Protein AF-A0A6P7G4I0-F1 (afdb_monomer_lite)

Organism: NCBI:txid50390

Radius of gyration: 16.7 Å; chains: 1; bounding box: 49×38×43 Å

InterPro domains:
  IPR000719 Protein kinase domain [PS50011] (33-177)
  IPR011009 Protein kinase-like domain superfamily [SSF56112] (36-99)
  IPR017441 Protein kinase, ATP binding site [PS00107] (39-61)

Structure (mmCIF, N/CA/C/O backbone):
data_AF-A0A6P7G4I0-F1
#
_entry.id   AF-A0A6P7G4I0-F1
#
loop_
_atom_site.group_PDB
_atom_site.id
_atom_site.type_symbol
_atom_site.label_atom_id
_atom_site.label_alt_id
_atom_site.label_comp_id
_atom_site.label_asym_id
_atom_site.label_entity_id
_atom_site.label_seq_id
_atom_site.pdbx_PDB_ins_code
_atom_site.Cartn_x
_atom_site.Cartn_y
_atom_site.Cartn_z
_atom_site.occupancy
_atom_site.B_iso_or_equiv
_atom_site.auth_seq_id
_atom_site.auth_comp_id
_atom_site.auth_asym_id
_atom_site.auth_atom_id
_atom_site.pdbx_PDB_model_num
ATOM 1 N N . HIS A 1 1 ? -22.411 -14.670 28.907 1.00 47.59 1 HIS A N 1
ATOM 2 C CA . HIS A 1 1 ? -21.949 -14.932 27.532 1.00 47.59 1 HIS A CA 1
ATOM 3 C C . HIS A 1 1 ? -20.470 -14.601 27.444 1.00 47.59 1 HIS A C 1
ATOM 5 O O . HIS A 1 1 ? -20.118 -13.444 27.620 1.00 47.59 1 HIS A O 1
ATOM 11 N N . LEU A 1 2 ? -19.610 -15.606 27.270 1.00 51.53 2 LEU A N 1
ATOM 12 C CA . LEU A 1 2 ? -18.194 -15.386 26.966 1.00 51.53 2 LEU A CA 1
ATOM 13 C C . LEU A 1 2 ? -18.127 -14.854 25.529 1.00 51.53 2 LEU A C 1
ATOM 15 O O . LEU A 1 2 ? -18.625 -15.513 24.619 1.00 51.53 2 LEU A O 1
ATOM 19 N N . GLY A 1 3 ? -17.642 -13.624 25.351 1.00 64.69 3 GLY A N 1
ATOM 20 C CA . GLY A 1 3 ? -17.544 -12.989 24.037 1.00 64.69 3 GLY A CA 1
ATOM 21 C C . GLY A 1 3 ? -16.606 -13.772 23.120 1.00 64.69 3 GLY A C 1
ATOM 22 O O . GLY A 1 3 ? -15.593 -14.296 23.579 1.00 64.69 3 GLY A O 1
ATOM 23 N N . VAL A 1 4 ? -16.958 -13.861 21.836 1.00 74.69 4 VAL A N 1
ATOM 24 C CA . VAL A 1 4 ? -16.093 -14.449 20.804 1.00 74.69 4 VAL A CA 1
ATOM 25 C C . VAL A 1 4 ? -14.741 -13.714 20.826 1.00 74.69 4 VAL A C 1
ATOM 27 O O . VAL A 1 4 ? -14.746 -12.478 20.856 1.00 74.69 4 VAL A O 1
ATOM 30 N N . PRO A 1 5 ? -13.595 -14.423 20.859 1.00 79.38 5 PRO A N 1
ATOM 31 C CA . PRO A 1 5 ? -12.283 -13.784 20.833 1.00 79.38 5 PRO A CA 1
ATOM 32 C C . PRO A 1 5 ? -12.128 -12.933 19.572 1.00 79.38 5 PRO A C 1
ATOM 34 O O . PRO A 1 5 ? -12.366 -13.422 18.471 1.00 79.38 5 PRO A O 1
ATOM 37 N N . VAL A 1 6 ? -11.725 -11.670 19.733 1.00 89.81 6 VAL A N 1
ATOM 38 C CA . VAL A 1 6 ? -11.449 -10.785 18.594 1.00 89.81 6 VAL A CA 1
ATOM 39 C C . VAL A 1 6 ? -10.153 -11.241 17.925 1.00 89.81 6 VAL A C 1
ATOM 41 O O . VAL A 1 6 ? -9.112 -11.334 18.574 1.00 89.81 6 VAL A O 1
ATOM 44 N N . THR A 1 7 ? -10.216 -11.513 16.629 1.00 95.56 7 THR A N 1
ATOM 45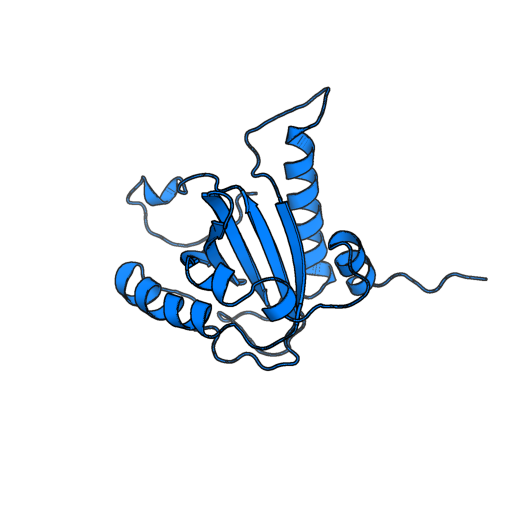 C CA . THR A 1 7 ? -9.086 -11.950 15.803 1.00 95.56 7 THR A CA 1
ATOM 46 C C . THR A 1 7 ? -8.193 -10.776 15.391 1.00 95.56 7 THR A C 1
ATOM 48 O O . THR A 1 7 ? -8.635 -9.627 15.323 1.00 95.56 7 THR A O 1
ATOM 51 N N . ALA A 1 8 ? -6.933 -11.050 15.034 1.00 96.50 8 ALA A N 1
ATOM 52 C CA . ALA A 1 8 ? -6.024 -10.020 14.523 1.00 96.50 8 ALA A CA 1
ATOM 53 C C . ALA A 1 8 ? -6.568 -9.326 13.262 1.00 96.50 8 ALA A C 1
ATOM 55 O O . ALA A 1 8 ? -6.471 -8.104 13.150 1.00 96.50 8 ALA A O 1
ATOM 56 N N . ARG A 1 9 ? -7.219 -10.079 12.362 1.00 97.38 9 ARG A N 1
ATOM 57 C CA . ARG A 1 9 ? -7.909 -9.540 11.178 1.00 97.38 9 ARG A CA 1
ATOM 58 C C . ARG A 1 9 ? -8.930 -8.472 11.561 1.00 97.38 9 ARG A C 1
ATOM 60 O O . ARG A 1 9 ? -8.918 -7.381 11.000 1.00 97.38 9 ARG A O 1
ATOM 67 N N . GLU A 1 10 ? -9.798 -8.762 12.529 1.00 97.25 10 GLU A N 1
ATOM 68 C CA . GLU A 1 10 ? -10.817 -7.809 12.982 1.00 97.25 10 GLU A CA 1
ATOM 69 C C . GLU A 1 10 ? -10.193 -6.555 13.601 1.00 97.25 10 GLU A C 1
ATOM 71 O O . GLU A 1 10 ? -10.697 -5.453 13.391 1.00 97.25 10 GLU A O 1
ATOM 76 N N . ILE A 1 11 ? -9.086 -6.689 14.338 1.00 97.38 11 ILE A N 1
ATOM 77 C CA . ILE A 1 11 ? -8.372 -5.536 14.905 1.00 97.38 11 ILE A CA 1
ATOM 78 C C . ILE A 1 11 ? -7.757 -4.682 13.791 1.00 97.38 11 ILE A C 1
ATOM 80 O O . ILE A 1 11 ? -7.908 -3.460 13.816 1.00 97.38 11 ILE A O 1
ATOM 84 N N . VAL A 1 12 ? -7.101 -5.306 12.807 1.00 98.31 12 VAL A N 1
ATOM 85 C CA . VAL A 1 12 ? -6.519 -4.612 11.650 1.00 98.31 12 VAL A CA 1
ATOM 86 C C . VAL A 1 12 ? -7.599 -3.865 10.874 1.00 98.31 12 VAL A C 1
ATOM 88 O O . VAL A 1 12 ? -7.449 -2.669 10.624 1.00 98.31 12 VAL A O 1
ATOM 91 N N . LEU A 1 13 ? -8.722 -4.516 10.568 1.00 98.12 13 LEU A N 1
ATOM 92 C CA . LEU A 1 13 ? -9.844 -3.882 9.875 1.00 98.12 13 LEU A CA 1
ATOM 93 C C . LEU A 1 13 ? -10.403 -2.698 10.673 1.00 98.12 13 LEU A C 1
ATOM 95 O O . LEU A 1 13 ? -10.536 -1.607 10.120 1.00 98.12 13 LEU A O 1
ATOM 99 N N . ARG A 1 14 ? -10.609 -2.845 11.990 1.00 97.06 14 ARG A N 1
ATOM 100 C CA . ARG A 1 14 ? -11.035 -1.734 12.862 1.00 97.06 14 ARG A CA 1
ATOM 101 C C . ARG A 1 14 ? -10.045 -0.569 12.849 1.00 97.06 14 ARG A C 1
ATOM 103 O O . ARG A 1 14 ? -10.476 0.575 12.743 1.00 97.06 14 ARG A O 1
ATOM 110 N N . LYS A 1 15 ? -8.734 -0.838 12.917 1.00 96.06 15 LYS A N 1
ATOM 111 C CA . LYS A 1 15 ? -7.676 0.187 12.811 1.00 96.06 15 LYS A CA 1
ATOM 112 C C . LYS A 1 15 ? -7.684 0.887 11.445 1.00 96.06 15 LYS A C 1
ATOM 114 O O . LYS A 1 15 ? -7.386 2.073 11.384 1.00 96.06 15 LYS A O 1
ATOM 119 N N . CYS A 1 16 ? -8.095 0.198 10.380 1.00 96.88 16 CYS A N 1
ATOM 120 C CA . CYS A 1 16 ? -8.292 0.788 9.050 1.00 96.88 16 CYS A CA 1
ATOM 121 C C . CYS A 1 16 ? -9.639 1.529 8.888 1.00 96.88 16 CYS A C 1
ATOM 123 O O . CYS A 1 16 ? -9.908 2.107 7.828 1.00 96.88 16 CYS A O 1
ATOM 125 N N . GLY A 1 17 ? -10.512 1.502 9.905 1.00 96.62 17 GLY A N 1
ATOM 126 C CA . GLY A 1 17 ? -11.880 2.020 9.823 1.00 96.62 17 GLY A CA 1
ATOM 127 C C . GLY A 1 17 ? -12.779 1.195 8.896 1.00 96.62 17 GLY A C 1
ATOM 128 O O . GLY A 1 17 ? -13.625 1.755 8.202 1.00 96.62 17 GLY A O 1
ATOM 129 N N . GLN A 1 18 ? -12.554 -0.118 8.836 1.00 97.56 18 GLN A N 1
ATOM 130 C CA . GLN A 1 18 ? -13.211 -1.066 7.940 1.00 97.56 18 GLN A CA 1
ATOM 131 C C . GLN A 1 18 ? -13.848 -2.219 8.722 1.00 97.56 18 GLN A C 1
ATOM 133 O O . GLN A 1 18 ? -13.405 -2.577 9.812 1.00 97.56 18 GLN A O 1
ATOM 138 N N . THR A 1 19 ? -14.876 -2.830 8.137 1.00 96.75 19 THR A N 1
ATOM 139 C CA . THR A 1 19 ? -15.435 -4.114 8.595 1.00 96.75 19 THR A CA 1
ATOM 140 C C . THR A 1 19 ? -14.986 -5.279 7.721 1.00 96.75 19 THR A C 1
ATOM 142 O O . THR A 1 19 ? -14.939 -6.400 8.202 1.00 96.75 19 THR A O 1
ATOM 145 N N . GLU A 1 20 ? -14.623 -5.005 6.467 1.00 97.62 20 GLU A N 1
ATOM 146 C CA . GLU A 1 20 ? -14.096 -5.962 5.494 1.00 97.62 20 GLU A CA 1
ATOM 147 C C . GLU A 1 20 ? -13.023 -5.288 4.617 1.00 97.62 20 GLU A C 1
ATOM 149 O O . GLU A 1 20 ? -13.005 -4.049 4.513 1.00 97.62 20 GLU A O 1
ATOM 154 N N . PRO A 1 21 ? -12.121 -6.065 3.988 1.00 98.06 21 PRO A N 1
ATOM 155 C CA . PRO A 1 21 ? -11.244 -5.566 2.943 1.00 98.06 21 PRO A CA 1
ATOM 156 C C . PRO A 1 21 ? -12.060 -4.909 1.833 1.00 98.06 21 PRO A C 1
ATOM 158 O O . PRO A 1 21 ? -13.163 -5.344 1.503 1.00 98.06 21 PRO A O 1
ATOM 161 N N . ILE A 1 22 ? -11.514 -3.845 1.263 1.00 97.38 22 ILE A N 1
ATOM 162 C CA . ILE A 1 22 ? -12.141 -3.114 0.159 1.00 97.38 22 ILE A CA 1
ATOM 163 C C . ILE A 1 22 ? -11.328 -3.302 -1.109 1.00 97.38 22 ILE A C 1
ATOM 165 O O . ILE A 1 22 ? -10.126 -3.545 -1.057 1.00 97.38 22 ILE A O 1
ATOM 169 N N . GLN A 1 23 ? -11.976 -3.192 -2.259 1.00 96.44 23 GLN A N 1
ATOM 170 C CA . GLN A 1 23 ? -11.289 -3.404 -3.527 1.00 96.44 23 GLN A CA 1
ATOM 171 C C . GLN A 1 23 ? -10.245 -2.308 -3.757 1.00 96.44 23 GLN A C 1
ATOM 173 O O . GLN A 1 23 ? -10.478 -1.142 -3.419 1.00 96.44 23 GLN A O 1
ATOM 178 N N . PHE A 1 24 ? -9.102 -2.661 -4.348 1.00 91.25 24 PHE A N 1
ATOM 179 C CA . PHE A 1 24 ? -8.018 -1.703 -4.598 1.00 91.25 24 PHE A CA 1
ATOM 180 C C . PHE A 1 24 ? -8.526 -0.466 -5.362 1.00 91.25 24 PHE A C 1
ATOM 182 O O . PHE A 1 24 ? -8.295 0.674 -4.949 1.00 91.25 24 PHE A O 1
ATOM 189 N N . SER A 1 25 ? -9.329 -0.699 -6.403 1.00 87.69 25 SER A N 1
ATOM 190 C CA . SER A 1 25 ? -9.949 0.325 -7.255 1.00 87.69 25 SER A CA 1
ATOM 191 C C . SER A 1 25 ? -10.925 1.258 -6.524 1.00 87.69 25 SER A C 1
ATOM 193 O O . SER A 1 25 ? -11.154 2.377 -6.979 1.00 87.69 25 SER A O 1
ATOM 195 N N . GLN A 1 26 ? -11.479 0.842 -5.377 1.00 89.56 26 GLN A N 1
ATOM 196 C CA . GLN A 1 26 ? -12.336 1.690 -4.538 1.00 89.56 26 GLN A CA 1
ATOM 197 C C . GLN A 1 26 ? -11.527 2.675 -3.687 1.00 89.56 26 GLN A C 1
ATOM 199 O O . GLN A 1 26 ? -12.052 3.714 -3.287 1.00 89.56 26 GLN A O 1
ATOM 204 N N . CYS A 1 27 ? -10.265 2.356 -3.386 1.00 87.31 27 CYS A N 1
ATOM 205 C CA . CYS A 1 27 ? -9.372 3.243 -2.640 1.00 87.31 27 CYS A CA 1
ATOM 206 C C . CYS A 1 27 ? -8.570 4.158 -3.552 1.00 87.31 27 CYS A C 1
ATOM 208 O O . CYS A 1 27 ? -8.430 5.346 -3.272 1.00 87.31 27 CYS A O 1
ATOM 210 N N . PHE A 1 28 ? -8.018 3.572 -4.610 1.00 86.94 28 PHE A N 1
ATOM 211 C CA . PHE A 1 28 ? -7.039 4.197 -5.478 1.00 86.94 28 PHE A CA 1
ATOM 212 C C . PHE A 1 28 ? -7.521 4.031 -6.909 1.00 86.94 28 PHE A C 1
ATOM 214 O O . PHE A 1 28 ? -7.280 3.017 -7.561 1.00 86.94 28 PHE A O 1
ATOM 221 N N . THR A 1 29 ? -8.278 5.022 -7.369 1.00 87.94 29 THR A N 1
ATOM 222 C CA . THR A 1 29 ? -8.791 5.033 -8.735 1.00 87.94 29 THR A CA 1
ATOM 223 C C . THR A 1 29 ? -7.648 5.210 -9.725 1.00 87.94 29 THR A C 1
ATOM 225 O O . THR A 1 29 ? -6.606 5.789 -9.414 1.00 87.94 29 THR A O 1
ATOM 228 N N . ASP A 1 30 ? -7.881 4.807 -10.968 1.00 86.06 30 ASP A N 1
ATOM 229 C CA . ASP A 1 30 ? -6.937 5.001 -12.067 1.00 86.06 30 ASP A CA 1
ATOM 230 C C . ASP A 1 30 ? -6.478 6.450 -12.254 1.00 86.06 30 ASP A C 1
ATOM 232 O O . ASP A 1 30 ? -5.384 6.671 -12.774 1.00 86.06 30 ASP A O 1
ATOM 236 N N . SER A 1 31 ? -7.303 7.426 -11.862 1.00 85.12 31 SER A N 1
ATOM 237 C CA . SER A 1 31 ? -6.962 8.850 -11.901 1.00 85.12 31 SER A CA 1
ATOM 238 C C . SER A 1 31 ? -5.990 9.244 -10.787 1.00 85.12 31 SER A C 1
ATOM 240 O O . SER A 1 31 ? -5.087 10.037 -11.034 1.00 85.12 31 SER A O 1
ATOM 242 N N . ILE A 1 32 ? -6.123 8.665 -9.589 1.00 85.81 32 ILE A N 1
ATOM 243 C CA . ILE A 1 32 ? -5.151 8.852 -8.499 1.00 85.81 32 ILE A CA 1
ATOM 244 C C . ILE A 1 32 ? -3.825 8.191 -8.889 1.00 85.81 32 ILE A C 1
ATOM 246 O O . ILE A 1 32 ? -2.756 8.784 -8.751 1.00 85.81 32 ILE A O 1
ATOM 250 N N . LEU A 1 33 ? -3.899 6.980 -9.447 1.00 89.81 33 LEU A N 1
ATOM 251 C CA . LEU A 1 33 ? -2.720 6.196 -9.802 1.00 89.81 33 LEU A CA 1
ATOM 252 C C . LEU A 1 33 ? -1.959 6.729 -11.030 1.00 89.81 33 LEU A C 1
ATOM 254 O O . LEU A 1 33 ? -0.788 6.410 -11.198 1.00 89.81 33 LEU A O 1
ATOM 258 N N . GLN A 1 34 ? -2.574 7.581 -11.861 1.00 87.94 34 GLN A N 1
ATOM 259 C CA . GLN A 1 34 ? -1.914 8.209 -13.020 1.00 87.94 34 GLN A CA 1
ATOM 260 C C . GLN A 1 34 ? -0.696 9.055 -12.658 1.00 87.94 34 GLN A C 1
ATOM 262 O O . GLN A 1 34 ? 0.216 9.177 -13.468 1.00 87.94 34 GLN A O 1
ATOM 267 N N . ASN A 1 35 ? -0.686 9.649 -11.465 1.00 87.81 35 ASN A N 1
ATOM 268 C CA 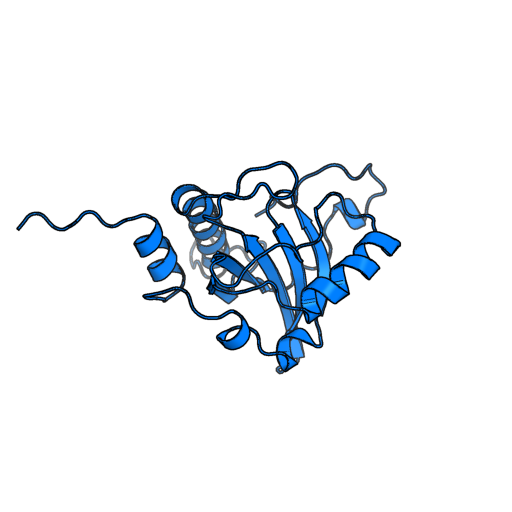. ASN A 1 35 ? 0.395 10.521 -11.014 1.00 87.81 35 ASN A CA 1
ATOM 269 C C . ASN A 1 35 ? 1.238 9.848 -9.926 1.00 87.81 35 ASN A C 1
ATOM 271 O O . ASN A 1 35 ? 1.651 10.504 -8.964 1.00 87.81 35 ASN A O 1
ATOM 275 N N . CYS A 1 36 ? 1.444 8.536 -10.067 1.00 94.19 36 CYS A N 1
ATOM 276 C CA . CYS A 1 36 ? 2.300 7.749 -9.194 1.00 94.19 36 CYS A CA 1
ATOM 277 C C . CYS A 1 36 ? 3.718 7.615 -9.756 1.00 94.19 36 CYS A C 1
ATOM 279 O O . CYS A 1 36 ? 3.929 7.599 -10.965 1.00 94.19 36 CYS A O 1
ATOM 281 N N . GLN A 1 37 ? 4.685 7.470 -8.858 1.00 94.06 37 GLN A N 1
ATOM 282 C CA . GLN A 1 37 ? 6.061 7.111 -9.180 1.00 94.06 37 GLN A CA 1
ATOM 283 C C . GLN A 1 37 ? 6.557 6.118 -8.132 1.00 94.06 37 GLN A C 1
ATOM 285 O O . GLN A 1 37 ? 6.419 6.396 -6.943 1.00 94.06 37 GLN A O 1
ATOM 290 N N . LYS A 1 38 ? 7.159 4.991 -8.530 1.00 95.56 38 LYS A N 1
ATOM 291 C CA . LYS A 1 38 ? 7.878 4.135 -7.576 1.00 95.56 38 LYS A CA 1
ATOM 292 C C . LYS A 1 38 ? 9.121 4.890 -7.096 1.00 95.56 38 LYS A C 1
ATOM 294 O O . LYS A 1 38 ? 9.899 5.388 -7.907 1.00 95.56 38 LYS A O 1
ATOM 299 N N . ILE A 1 39 ? 9.264 5.048 -5.783 1.00 93.56 39 ILE A N 1
ATOM 300 C CA . ILE A 1 39 ? 10.357 5.820 -5.161 1.00 93.56 39 ILE A CA 1
ATOM 301 C C . ILE A 1 39 ? 11.231 4.981 -4.239 1.00 93.56 39 ILE A C 1
ATOM 303 O O . ILE A 1 39 ? 12.268 5.452 -3.781 1.00 93.56 39 ILE A O 1
ATOM 307 N N . GLY A 1 40 ? 10.818 3.753 -3.955 1.00 92.06 40 GLY A N 1
ATOM 308 C CA . GLY A 1 40 ? 11.583 2.854 -3.123 1.00 92.06 40 GLY A CA 1
ATOM 309 C C . GLY A 1 40 ? 10.880 1.527 -2.948 1.00 92.06 40 GLY A C 1
ATOM 310 O O . GLY A 1 40 ? 9.763 1.302 -3.414 1.00 92.06 40 GLY A O 1
ATOM 311 N N . GLU A 1 41 ? 11.557 0.667 -2.217 1.00 93.50 41 GLU A N 1
ATOM 312 C CA . GLU A 1 41 ? 11.120 -0.682 -1.931 1.00 93.50 41 GLU A CA 1
ATOM 313 C C . GLU A 1 41 ? 11.701 -1.127 -0.594 1.00 93.50 41 GLU A C 1
ATOM 315 O O . GLU A 1 41 ? 12.648 -0.550 -0.052 1.00 93.50 41 GLU A O 1
ATOM 320 N N . GLY A 1 42 ? 11.097 -2.156 -0.029 1.00 88.31 42 GLY A N 1
ATOM 321 C CA . GLY A 1 42 ? 11.688 -2.907 1.055 1.00 88.31 42 GLY A CA 1
ATOM 322 C C . GLY A 1 42 ? 11.299 -4.366 0.933 1.00 88.31 42 GLY A C 1
ATOM 323 O O . GLY A 1 42 ? 10.420 -4.730 0.157 1.00 88.31 42 GLY A O 1
ATOM 324 N N . LEU A 1 43 ? 11.894 -5.190 1.790 1.00 89.44 43 LEU A N 1
ATOM 325 C CA . LEU A 1 43 ? 11.702 -6.641 1.774 1.00 89.44 43 LEU A CA 1
ATOM 326 C C . LEU A 1 43 ? 10.229 -7.083 1.703 1.00 89.44 43 LEU A C 1
ATOM 328 O O . LEU A 1 43 ? 9.917 -8.104 1.106 1.00 89.44 43 LEU A O 1
ATOM 332 N N . TYR A 1 44 ? 9.320 -6.326 2.320 1.00 91.38 44 TYR A N 1
ATOM 333 C CA . TYR A 1 44 ? 7.903 -6.679 2.410 1.00 91.38 44 TYR A CA 1
ATOM 334 C C . TYR A 1 44 ? 6.990 -5.880 1.480 1.00 91.38 44 TYR A C 1
ATOM 336 O O . TYR A 1 44 ? 5.779 -5.998 1.624 1.00 91.38 44 TYR A O 1
ATOM 344 N N . GLY A 1 45 ? 7.506 -5.039 0.586 1.00 93.69 45 GLY A N 1
ATOM 345 C CA . GLY A 1 45 ? 6.627 -4.315 -0.321 1.00 93.69 45 GLY A CA 1
ATOM 346 C C . GLY A 1 45 ? 7.243 -3.117 -1.016 1.00 93.69 45 GLY A C 1
ATOM 347 O O . GLY A 1 45 ? 8.429 -2.820 -0.900 1.00 93.69 45 GLY A O 1
ATOM 348 N N . GLU A 1 46 ? 6.367 -2.402 -1.701 1.00 96.75 46 GLU A N 1
ATOM 349 C CA . GLU A 1 46 ? 6.713 -1.340 -2.638 1.00 96.75 46 GLU A CA 1
ATOM 350 C C . GLU A 1 46 ? 6.305 0.027 -2.085 1.00 96.75 46 GLU A C 1
ATOM 352 O O . GLU A 1 46 ? 5.334 0.142 -1.322 1.00 96.75 46 GLU A O 1
ATOM 357 N N . VAL A 1 47 ? 7.038 1.072 -2.477 1.00 96.44 47 VAL A N 1
ATOM 358 C CA . VAL A 1 47 ? 6.793 2.448 -2.040 1.00 96.44 47 VAL A CA 1
ATOM 359 C C . VAL A 1 47 ? 6.632 3.369 -3.244 1.00 96.44 47 VAL A C 1
ATOM 361 O O . VAL A 1 47 ? 7.540 3.526 -4.061 1.00 96.44 47 VAL A O 1
ATOM 364 N N . PHE A 1 48 ? 5.485 4.040 -3.313 1.00 96.12 48 PHE A N 1
ATOM 365 C CA . PHE A 1 48 ? 5.139 4.967 -4.385 1.00 96.12 48 PHE A CA 1
ATOM 366 C C . PHE A 1 48 ? 4.895 6.366 -3.843 1.00 96.12 48 PHE A C 1
ATOM 368 O O . PHE A 1 48 ? 4.275 6.544 -2.800 1.00 96.12 48 PHE A O 1
ATOM 375 N N . LEU A 1 49 ? 5.334 7.371 -4.582 1.00 95.31 49 LEU A N 1
ATOM 376 C CA . LEU A 1 49 ? 4.923 8.754 -4.412 1.00 95.31 49 LEU A CA 1
ATOM 377 C C . LEU A 1 49 ? 3.659 8.992 -5.232 1.00 95.31 49 LEU A C 1
ATOM 379 O O . LEU A 1 49 ? 3.584 8.542 -6.371 1.00 95.31 49 LEU A O 1
ATOM 383 N N . VAL A 1 50 ? 2.688 9.707 -4.670 1.00 93.38 50 VAL A N 1
ATOM 384 C CA . VAL A 1 50 ? 1.399 10.010 -5.306 1.00 93.38 50 VAL A CA 1
ATOM 385 C C . VAL A 1 50 ? 1.127 11.496 -5.209 1.00 93.38 50 VAL A C 1
ATOM 387 O O . VAL A 1 50 ? 1.161 12.060 -4.115 1.00 93.38 50 VAL A O 1
ATOM 390 N N . LYS A 1 51 ? 0.820 12.128 -6.341 1.00 91.94 51 LYS A N 1
ATOM 391 C CA . LYS A 1 51 ? 0.307 13.503 -6.357 1.00 91.94 51 LYS A CA 1
ATOM 392 C C . LYS A 1 51 ? -1.211 13.475 -6.237 1.00 91.94 51 LYS A C 1
ATOM 394 O O . LYS A 1 51 ? -1.897 12.969 -7.126 1.00 91.94 51 LYS A O 1
ATOM 399 N N . ASN A 1 52 ? -1.723 14.000 -5.133 1.00 87.69 52 ASN A N 1
ATOM 400 C CA . ASN A 1 52 ? -3.149 14.048 -4.855 1.00 87.69 52 ASN A CA 1
ATOM 401 C C . ASN A 1 52 ? -3.837 15.142 -5.695 1.00 87.69 52 ASN A C 1
ATOM 403 O O . ASN A 1 52 ? -3.195 16.116 -6.097 1.00 87.69 52 ASN A O 1
ATOM 407 N N . PRO A 1 53 ? -5.155 15.025 -5.946 1.00 84.88 53 PRO A N 1
ATOM 408 C CA . PRO A 1 53 ? -5.906 16.029 -6.704 1.00 84.88 53 PRO A CA 1
ATOM 409 C C . PRO A 1 53 ? -5.922 17.435 -6.084 1.00 84.88 53 PRO A C 1
ATOM 411 O O . PRO A 1 53 ? -6.138 18.408 -6.801 1.00 84.88 53 PRO A O 1
ATOM 414 N N . ASP A 1 54 ? -5.717 17.548 -4.772 1.00 86.06 54 ASP A N 1
ATOM 415 C CA . ASP A 1 54 ? -5.630 18.818 -4.037 1.00 86.06 54 ASP A CA 1
ATOM 416 C C . ASP A 1 54 ? -4.260 19.512 -4.169 1.00 86.06 54 ASP A C 1
ATOM 418 O O . ASP A 1 54 ? -4.104 20.648 -3.725 1.00 86.06 54 ASP A O 1
ATOM 422 N N . GLY A 1 55 ? -3.293 18.869 -4.831 1.00 84.88 55 GLY A N 1
ATOM 423 C CA . GLY A 1 55 ? -1.938 19.375 -5.040 1.00 84.88 55 GLY A CA 1
ATOM 424 C C . GLY A 1 55 ? -0.917 18.871 -4.018 1.00 84.88 55 GLY A C 1
ATOM 425 O O . GLY A 1 55 ? 0.284 19.042 -4.246 1.00 84.88 55 GLY A O 1
ATOM 426 N N . ASP A 1 56 ? -1.356 18.206 -2.946 1.00 88.81 56 ASP A N 1
ATOM 427 C CA . ASP A 1 56 ? -0.451 17.625 -1.960 1.00 88.81 56 ASP A CA 1
ATOM 428 C C . ASP A 1 56 ? 0.208 16.345 -2.484 1.00 88.81 56 ASP A C 1
ATOM 430 O O . ASP A 1 56 ? -0.251 15.692 -3.423 1.00 88.81 56 ASP A O 1
ATOM 434 N N . THR A 1 57 ? 1.322 15.965 -1.861 1.00 91.56 57 THR A N 1
ATOM 435 C CA . THR A 1 57 ? 2.043 14.732 -2.190 1.00 91.56 57 THR A CA 1
ATOM 436 C C . THR A 1 57 ? 1.996 13.757 -1.021 1.00 91.56 57 THR A C 1
ATOM 438 O O . THR A 1 57 ? 2.364 14.097 0.106 1.00 91.56 57 THR A O 1
ATOM 441 N N . SER A 1 58 ? 1.587 12.527 -1.312 1.00 93.69 58 SER A N 1
ATOM 442 C CA . SER A 1 58 ? 1.575 11.411 -0.369 1.00 93.69 58 SER A CA 1
ATOM 443 C C . SER A 1 58 ? 2.571 10.331 -0.777 1.00 93.69 58 SER A C 1
ATOM 445 O O . SER A 1 58 ? 3.023 10.259 -1.918 1.00 93.69 58 SER A O 1
ATOM 447 N N . VAL A 1 59 ? 2.864 9.445 0.167 1.00 95.44 59 VAL A N 1
ATOM 448 C CA . VAL A 1 59 ? 3.574 8.189 -0.051 1.00 95.44 59 VAL A CA 1
ATOM 449 C C . VAL A 1 59 ? 2.616 7.035 0.215 1.00 95.44 59 VAL A C 1
ATOM 451 O O . VAL A 1 59 ? 1.980 6.997 1.267 1.00 95.44 59 VAL A O 1
ATOM 454 N N . LEU A 1 60 ? 2.524 6.092 -0.719 1.00 95.75 60 LEU A N 1
ATOM 455 C CA . LEU A 1 60 ? 1.859 4.806 -0.549 1.00 95.75 60 LEU A CA 1
ATOM 456 C C . LEU A 1 60 ? 2.898 3.726 -0.299 1.00 95.75 60 LEU A C 1
ATOM 458 O O . LEU A 1 60 ? 3.734 3.460 -1.156 1.00 95.75 60 LEU A O 1
ATOM 462 N N . LYS A 1 61 ? 2.803 3.065 0.851 1.00 96.75 61 LYS A N 1
ATOM 463 C CA . LYS A 1 61 ? 3.501 1.805 1.112 1.00 96.75 61 LYS A CA 1
ATOM 464 C C . LYS A 1 61 ? 2.504 0.663 0.984 1.00 96.75 61 LYS A C 1
ATOM 466 O O . LYS A 1 61 ? 1.506 0.659 1.706 1.00 96.75 61 LYS A O 1
ATOM 471 N N . ILE A 1 62 ? 2.768 -0.277 0.082 1.00 97.62 62 ILE A N 1
ATOM 472 C CA . ILE A 1 62 ? 1.868 -1.394 -0.231 1.00 97.62 62 ILE A CA 1
ATOM 473 C C . ILE A 1 62 ? 2.543 -2.700 0.181 1.00 97.62 62 ILE A C 1
ATOM 475 O O . ILE A 1 62 ? 3.592 -3.048 -0.352 1.00 97.62 62 ILE A O 1
ATOM 479 N N . ILE A 1 63 ? 1.932 -3.415 1.128 1.00 97.62 63 ILE A N 1
ATOM 480 C CA . ILE A 1 63 ? 2.468 -4.650 1.714 1.00 97.62 63 ILE A CA 1
ATOM 481 C C . ILE A 1 63 ? 1.483 -5.794 1.440 1.00 97.62 63 ILE A C 1
ATOM 483 O O . ILE A 1 63 ? 0.382 -5.747 1.997 1.00 97.62 63 ILE A O 1
ATOM 487 N N . PRO A 1 64 ? 1.829 -6.817 0.635 1.00 97.81 64 PRO A N 1
ATOM 488 C CA . PRO A 1 64 ? 1.024 -8.031 0.525 1.00 97.81 64 PRO A CA 1
ATOM 489 C C . PRO A 1 64 ? 1.007 -8.784 1.863 1.00 97.81 64 PRO A C 1
ATOM 491 O O . PRO A 1 64 ? 2.037 -8.948 2.527 1.00 97.81 64 PRO A O 1
ATOM 494 N N . VAL A 1 65 ? -0.179 -9.223 2.277 1.00 98.19 65 VAL A N 1
ATOM 495 C CA . VAL A 1 65 ? -0.402 -9.937 3.538 1.00 98.19 65 VAL A CA 1
ATOM 496 C C . VAL A 1 65 ? -1.280 -11.161 3.329 1.00 98.19 65 VAL A C 1
ATOM 498 O O . VAL A 1 65 ? -2.077 -11.223 2.400 1.00 98.19 65 VAL A O 1
ATOM 501 N N . GLU A 1 66 ? -1.164 -12.115 4.247 1.00 98.06 66 GLU A N 1
ATOM 502 C CA . GLU A 1 66 ? -1.974 -13.336 4.328 1.00 98.06 66 GLU A CA 1
ATOM 503 C C . GLU A 1 66 ? -1.866 -14.345 3.180 1.00 98.06 66 GLU A C 1
ATOM 505 O O . GLU A 1 66 ? -2.268 -15.487 3.390 1.00 98.06 66 GLU A O 1
ATOM 510 N N . GLY A 1 67 ? -1.272 -14.004 2.039 1.00 96.62 67 GLY A N 1
ATOM 511 C CA . GLY A 1 67 ? -1.064 -14.943 0.940 1.00 96.62 67 GLY A CA 1
ATOM 512 C C . GLY A 1 67 ? -0.016 -16.017 1.251 1.00 96.62 67 GLY A C 1
ATOM 513 O O . GLY A 1 67 ? 0.893 -15.821 2.063 1.00 96.62 67 GLY A O 1
ATOM 514 N N . ASP A 1 68 ? -0.136 -17.156 0.569 1.00 94.81 68 ASP A N 1
ATOM 515 C CA . ASP A 1 68 ? 0.741 -18.321 0.760 1.00 94.81 68 ASP A CA 1
ATOM 516 C C . ASP A 1 68 ? 1.964 -18.322 -0.172 1.00 94.81 68 ASP A C 1
ATOM 518 O O . ASP A 1 68 ? 2.925 -19.063 0.040 1.00 94.81 68 ASP A O 1
ATOM 522 N N . GLN A 1 69 ? 1.951 -17.475 -1.202 1.00 93.62 69 GLN A N 1
ATOM 523 C CA . GLN A 1 69 ? 3.082 -17.312 -2.110 1.00 93.62 69 GLN A CA 1
ATOM 524 C C . GLN A 1 69 ? 4.258 -16.601 -1.426 1.00 93.62 69 GLN A C 1
ATOM 526 O O . GLN A 1 69 ? 4.083 -15.686 -0.617 1.00 93.62 69 GLN A O 1
ATOM 531 N N . THR A 1 70 ? 5.473 -17.006 -1.790 1.00 95.19 70 THR A N 1
ATOM 532 C CA . THR A 1 70 ? 6.699 -16.305 -1.389 1.00 95.19 70 THR A CA 1
ATOM 533 C C . THR A 1 70 ? 6.883 -15.073 -2.271 1.00 95.19 70 THR A C 1
ATOM 535 O O . THR A 1 70 ? 6.701 -15.163 -3.480 1.00 95.19 70 THR A O 1
ATOM 538 N N . VAL A 1 71 ? 7.225 -13.940 -1.662 1.00 93.75 71 VAL A N 1
ATOM 539 C CA . VAL A 1 71 ? 7.472 -12.651 -2.321 1.00 93.75 71 VAL A CA 1
ATOM 540 C C . VAL A 1 71 ? 8.795 -12.111 -1.788 1.00 93.75 71 VAL A C 1
ATOM 542 O O . VAL A 1 71 ? 9.004 -12.104 -0.571 1.00 93.75 71 VAL A O 1
ATOM 545 N N . ASN A 1 72 ? 9.707 -11.714 -2.673 1.00 93.62 72 ASN A N 1
ATOM 546 C CA . ASN A 1 72 ? 11.046 -11.214 -2.337 1.00 93.62 72 ASN A CA 1
ATOM 547 C C . ASN A 1 72 ? 11.830 -12.218 -1.467 1.00 93.62 72 ASN A C 1
ATOM 549 O O . ASN A 1 72 ? 12.474 -11.875 -0.472 1.00 93.62 72 ASN A O 1
ATOM 553 N N . GLY A 1 73 ? 11.671 -13.513 -1.761 1.00 94.19 73 GLY A N 1
ATOM 554 C CA . GLY A 1 73 ? 12.274 -14.604 -0.987 1.00 94.19 73 GLY A CA 1
ATOM 555 C C . GLY A 1 73 ? 11.733 -14.782 0.444 1.00 94.19 73 GLY A C 1
ATOM 556 O O . GLY A 1 73 ? 12.347 -15.500 1.241 1.00 94.19 73 GLY A O 1
ATOM 557 N N . LYS A 1 74 ? 10.606 -14.151 0.811 1.00 94.69 74 LYS A N 1
ATOM 558 C CA . LYS A 1 74 ? 9.968 -14.272 2.135 1.00 94.69 74 LYS A CA 1
ATOM 559 C C . LYS A 1 74 ? 8.492 -14.649 2.048 1.00 94.69 74 LYS A C 1
ATOM 561 O O . LYS A 1 74 ? 7.799 -14.336 1.089 1.00 94.69 74 LYS A O 1
ATOM 566 N N . ARG A 1 75 ? 7.984 -15.297 3.10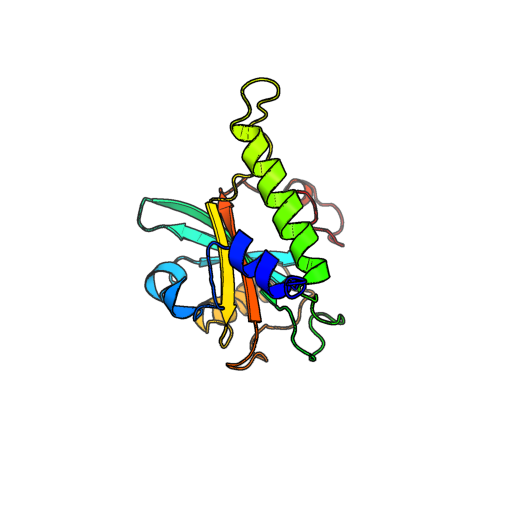2 1.00 96.88 75 ARG A N 1
ATOM 567 C CA . ARG A 1 75 ? 6.534 -15.446 3.287 1.00 96.88 75 ARG A CA 1
ATOM 568 C C . ARG A 1 75 ? 5.901 -14.077 3.521 1.00 96.88 75 ARG A C 1
ATOM 570 O O . ARG A 1 75 ? 6.508 -13.218 4.167 1.00 96.88 75 ARG A O 1
ATOM 577 N N . GLN A 1 76 ? 4.664 -13.911 3.074 1.00 97.88 76 GLN A N 1
ATOM 578 C CA . GLN A 1 76 ? 3.898 -12.714 3.393 1.00 97.88 76 GLN A CA 1
ATOM 579 C C . GLN A 1 76 ? 3.647 -12.610 4.901 1.00 97.88 76 GLN A C 1
ATOM 581 O O . GLN A 1 76 ? 3.572 -13.616 5.623 1.00 97.88 76 GLN A O 1
ATOM 586 N N . LYS A 1 77 ? 3.515 -11.371 5.381 1.00 97.44 77 LYS A N 1
ATOM 587 C CA . LYS A 1 77 ? 3.154 -11.115 6.776 1.00 97.44 77 LYS A CA 1
ATOM 588 C C . LYS A 1 77 ? 1.729 -11.591 7.036 1.00 97.44 77 LYS A C 1
ATOM 590 O O . LYS A 1 77 ? 0.837 -11.392 6.212 1.00 97.44 77 LYS A O 1
ATOM 595 N N . LYS A 1 78 ? 1.507 -12.169 8.210 1.00 97.81 78 LYS A N 1
ATOM 596 C CA . LYS A 1 78 ? 0.170 -12.419 8.751 1.00 97.81 78 LYS A CA 1
ATOM 597 C C . LYS A 1 78 ? -0.374 -11.159 9.427 1.00 97.81 78 LYS A C 1
ATOM 599 O O . LYS A 1 78 ? 0.381 -10.237 9.754 1.00 97.81 78 LYS A O 1
ATOM 604 N N . PHE A 1 79 ? -1.682 -11.106 9.659 1.00 98.31 79 PHE A N 1
ATOM 605 C CA . PHE A 1 79 ? -2.356 -9.964 10.272 1.00 98.31 79 PHE A CA 1
ATOM 606 C C . PHE A 1 79 ? -1.770 -9.614 11.640 1.00 98.31 79 PHE A C 1
ATOM 608 O O . PHE A 1 79 ? -1.633 -8.439 11.963 1.00 98.31 79 PHE A O 1
ATOM 615 N N . GLU A 1 80 ? -1.371 -10.618 12.419 1.00 95.94 80 GLU A N 1
ATOM 616 C CA . GLU A 1 80 ? -0.709 -10.441 13.717 1.00 95.94 80 GLU A CA 1
ATOM 617 C C . GLU A 1 80 ? 0.611 -9.666 13.598 1.00 95.94 80 GLU A C 1
ATOM 619 O O . GLU A 1 80 ? 0.923 -8.821 14.436 1.00 95.94 80 GLU A O 1
ATOM 624 N N . GLU A 1 81 ? 1.363 -9.903 12.524 1.00 95.94 81 GLU A N 1
ATOM 625 C CA . GLU A 1 81 ? 2.667 -9.283 12.294 1.00 95.94 81 GLU A CA 1
ATOM 626 C C . GLU A 1 81 ? 2.510 -7.852 11.775 1.00 95.94 81 GLU A C 1
ATOM 628 O O . GLU A 1 81 ? 3.156 -6.934 12.282 1.00 95.94 81 GLU A O 1
ATOM 633 N N . VAL A 1 82 ? 1.620 -7.632 10.799 1.00 96.94 82 VAL A N 1
ATOM 634 C CA . VAL A 1 82 ? 1.383 -6.288 10.242 1.00 96.94 82 VAL A CA 1
ATOM 635 C C . VAL A 1 82 ? 0.640 -5.374 11.221 1.00 96.94 82 VAL A C 1
ATOM 637 O O . VAL A 1 82 ? 0.818 -4.159 11.178 1.00 96.94 82 VAL A O 1
ATOM 640 N N . LEU A 1 83 ? -0.136 -5.934 12.157 1.00 96.81 83 LEU A N 1
ATOM 641 C CA . LEU A 1 83 ? -0.807 -5.163 13.203 1.00 96.81 83 LEU A CA 1
ATOM 642 C C . LEU A 1 83 ? 0.190 -4.356 14.044 1.00 96.81 83 LEU A C 1
ATOM 644 O O . LEU A 1 83 ? -0.093 -3.207 14.378 1.00 96.81 83 LEU A O 1
ATOM 648 N N . SER A 1 84 ? 1.356 -4.927 14.359 1.00 94.19 84 SER A N 1
ATOM 649 C CA . SER A 1 84 ? 2.399 -4.222 15.114 1.00 94.19 84 SER A CA 1
ATOM 650 C C . SER A 1 84 ? 2.903 -2.977 14.375 1.00 94.19 84 SER A C 1
ATOM 652 O O . SER A 1 84 ? 3.008 -1.908 14.974 1.00 94.19 84 SER A O 1
ATOM 654 N N . GLU A 1 85 ? 3.113 -3.085 13.061 1.00 93.06 85 GLU A N 1
ATOM 655 C CA . GLU A 1 85 ? 3.530 -1.980 12.193 1.00 93.06 85 GLU A CA 1
ATOM 656 C C . GLU A 1 85 ? 2.448 -0.897 12.131 1.00 93.06 85 GLU A C 1
ATOM 658 O O . GLU A 1 85 ? 2.732 0.272 12.377 1.00 93.06 85 GLU A O 1
ATOM 663 N N . ILE A 1 86 ? 1.187 -1.291 11.920 1.00 95.50 86 ILE A N 1
ATOM 664 C CA . ILE A 1 86 ? 0.042 -0.369 11.916 1.00 95.50 86 ILE A CA 1
ATOM 665 C C . ILE A 1 86 ? -0.044 0.401 13.237 1.00 95.50 86 ILE A C 1
ATOM 667 O O . ILE A 1 86 ? -0.217 1.621 13.227 1.00 95.50 86 ILE A O 1
ATOM 671 N N . VAL A 1 87 ? 0.067 -0.293 14.375 1.00 94.81 87 VAL A N 1
ATOM 672 C CA . VAL A 1 87 ? 0.001 0.334 15.701 1.00 94.81 87 VAL A CA 1
ATOM 673 C C . VAL A 1 87 ? 1.153 1.314 15.884 1.00 94.81 87 VAL A C 1
ATOM 675 O O . VAL A 1 87 ? 0.891 2.479 16.157 1.00 94.81 87 VAL A O 1
ATOM 678 N N . ILE A 1 88 ? 2.401 0.887 15.680 1.00 92.38 88 ILE A N 1
ATOM 679 C CA . ILE A 1 88 ? 3.581 1.739 15.886 1.00 92.38 88 ILE A CA 1
ATOM 680 C C . ILE A 1 88 ? 3.511 2.988 15.002 1.00 92.38 88 ILE A C 1
ATOM 682 O O . ILE A 1 88 ? 3.620 4.104 15.508 1.00 92.38 88 ILE A O 1
ATOM 686 N N . THR A 1 89 ? 3.261 2.820 13.704 1.00 91.50 89 THR A N 1
ATOM 687 C CA . THR A 1 89 ? 3.193 3.930 12.746 1.00 91.50 89 THR A CA 1
ATOM 688 C C . THR A 1 89 ? 2.046 4.896 13.064 1.00 91.50 89 THR A C 1
ATOM 690 O O . THR A 1 89 ? 2.231 6.111 12.999 1.00 91.50 89 THR A O 1
ATOM 693 N N . THR A 1 90 ? 0.886 4.393 13.501 1.00 92.38 90 THR A N 1
ATOM 694 C CA . THR A 1 90 ? -0.235 5.252 13.926 1.00 92.38 90 THR A CA 1
ATOM 695 C C . THR A 1 90 ? 0.087 6.022 15.207 1.00 92.38 90 THR A C 1
ATOM 697 O O . THR A 1 90 ? -0.166 7.224 15.280 1.00 92.38 90 THR A O 1
ATOM 700 N N . GLU A 1 91 ? 0.653 5.365 16.224 1.00 91.94 91 GLU A N 1
ATOM 701 C CA . GLU A 1 91 ? 0.960 6.033 17.494 1.00 91.94 91 GLU A CA 1
ATOM 702 C C . GLU A 1 91 ? 2.061 7.092 17.335 1.00 91.94 91 GLU A C 1
ATOM 704 O O . GLU A 1 91 ? 1.948 8.178 17.905 1.00 91.94 91 GLU A O 1
ATOM 709 N N . LEU A 1 92 ? 3.081 6.833 16.509 1.00 89.25 92 LEU A N 1
ATOM 710 C CA . LEU A 1 92 ? 4.123 7.818 16.200 1.00 89.25 92 LEU A CA 1
ATOM 711 C C . LEU A 1 92 ? 3.565 9.028 15.441 1.00 89.25 92 LEU A C 1
ATOM 713 O O . LEU A 1 92 ? 3.895 10.164 15.782 1.00 89.25 92 LEU A O 1
ATOM 717 N N . SER A 1 93 ? 2.641 8.816 14.499 1.00 89.94 93 SER A N 1
ATOM 718 C CA . SER A 1 93 ? 1.907 9.912 13.853 1.00 89.94 93 SER A CA 1
ATOM 719 C C . SER A 1 93 ? 1.103 10.738 14.867 1.00 89.94 93 SER A C 1
ATOM 721 O O . SER A 1 93 ? 1.129 11.969 14.833 1.00 89.94 93 SER A O 1
ATOM 723 N N . ASN A 1 94 ? 0.437 10.092 15.830 1.00 88.06 94 ASN A N 1
ATOM 724 C CA . ASN A 1 94 ? -0.362 10.776 16.854 1.00 88.06 94 ASN A CA 1
ATOM 725 C C . ASN A 1 94 ? 0.477 11.659 17.795 1.00 88.06 94 ASN A C 1
ATOM 727 O O . ASN A 1 94 ? -0.047 12.632 18.350 1.00 88.06 94 ASN A O 1
ATOM 731 N N . LEU A 1 95 ? 1.779 11.381 17.957 1.00 86.62 95 LEU A N 1
ATOM 732 C CA . LEU A 1 95 ? 2.675 12.244 18.734 1.00 86.62 95 LEU A CA 1
ATOM 733 C C . LEU A 1 95 ? 2.776 13.658 18.152 1.00 86.62 95 LEU A C 1
ATOM 735 O O . LEU A 1 95 ? 2.985 14.595 18.920 1.00 86.62 95 LEU A O 1
ATOM 739 N N . ARG A 1 96 ? 2.534 13.856 16.848 1.00 83.00 96 ARG A N 1
ATOM 740 C CA . ARG A 1 96 ? 2.507 15.188 16.211 1.00 83.00 96 ARG A CA 1
ATOM 741 C C . ARG A 1 96 ? 1.473 16.127 16.841 1.00 83.00 96 ARG A C 1
ATOM 743 O O . ARG A 1 96 ? 1.673 17.338 16.863 1.00 83.00 96 ARG A O 1
ATOM 750 N N . HIS A 1 97 ? 0.384 15.575 17.378 1.00 77.25 97 HIS A N 1
ATOM 751 C CA . HIS A 1 97 ? -0.730 16.331 17.960 1.00 77.25 97 HIS A CA 1
ATOM 752 C C . HIS A 1 97 ? -0.765 16.274 19.496 1.00 77.25 97 HIS A C 1
ATOM 754 O O . HIS A 1 97 ? -1.726 16.727 20.126 1.00 77.25 97 HIS A O 1
ATOM 760 N N . ASN A 1 98 ? 0.274 15.721 20.130 1.00 75.50 98 ASN A N 1
ATOM 761 C CA . ASN A 1 98 ? 0.330 15.606 21.579 1.00 75.50 98 ASN A CA 1
ATOM 762 C C . ASN A 1 98 ? 0.630 16.966 22.234 1.00 75.50 98 ASN A C 1
ATOM 764 O O . ASN A 1 98 ? 1.639 17.604 21.952 1.00 75.50 98 ASN A O 1
ATOM 768 N N . LYS A 1 99 ? -0.222 17.397 23.172 1.00 68.94 99 LYS A N 1
ATOM 769 C CA . LYS A 1 99 ? -0.082 18.699 23.854 1.00 68.94 99 LYS A CA 1
ATOM 770 C C . LYS A 1 99 ? 1.101 18.785 24.828 1.00 68.94 99 LYS A C 1
ATOM 772 O O . LYS A 1 99 ? 1.493 19.889 25.183 1.00 68.94 99 LYS A O 1
ATOM 777 N N . ARG A 1 100 ? 1.612 17.652 25.320 1.00 69.19 100 ARG A N 1
ATOM 778 C CA . ARG A 1 100 ? 2.708 17.601 26.307 1.00 69.19 100 ARG A CA 1
ATOM 779 C C . ARG A 1 100 ? 4.050 17.259 25.665 1.00 69.19 100 ARG A C 1
ATOM 781 O O . ARG A 1 100 ? 5.042 17.879 26.016 1.00 69.19 100 ARG A O 1
ATOM 788 N N . ASN A 1 101 ? 4.055 16.313 24.724 1.00 67.69 101 ASN A N 1
ATOM 789 C CA . ASN A 1 101 ? 5.259 15.778 24.075 1.00 67.69 101 ASN A CA 1
ATOM 790 C C . ASN A 1 101 ? 5.153 15.843 22.538 1.00 67.69 101 ASN A C 1
ATOM 792 O O . ASN A 1 101 ? 5.460 14.870 21.855 1.00 67.69 101 ASN A O 1
ATOM 796 N N . GLY A 1 102 ? 4.631 16.948 22.000 1.00 64.38 102 GLY A N 1
ATOM 797 C CA . GLY A 1 102 ? 4.420 17.124 20.563 1.00 64.38 102 GLY A CA 1
ATOM 798 C C . GLY A 1 102 ? 5.735 17.168 19.787 1.00 64.38 102 GLY A C 1
ATOM 799 O O . GLY A 1 102 ? 6.554 18.049 20.038 1.00 64.38 102 GLY A O 1
ATOM 800 N N . ILE A 1 103 ? 5.938 16.242 18.846 1.00 67.50 103 ILE A N 1
ATOM 801 C CA . ILE A 1 103 ? 7.121 16.213 17.969 1.00 67.50 103 ILE A CA 1
ATOM 802 C C . ILE A 1 103 ? 6.649 16.059 16.519 1.00 67.50 103 ILE A C 1
ATOM 804 O O . ILE A 1 103 ? 5.966 15.095 16.185 1.00 67.50 103 ILE A O 1
ATOM 808 N N . SER A 1 104 ? 7.017 17.003 15.649 1.00 72.56 104 SER A N 1
ATOM 809 C CA . SER A 1 104 ? 6.639 17.018 14.224 1.00 72.56 104 SER A CA 1
ATOM 810 C C . SER A 1 104 ? 7.596 16.238 13.312 1.00 72.56 104 SER A C 1
ATOM 812 O O . SER A 1 104 ? 7.438 16.269 12.092 1.00 72.56 104 SER A O 1
ATOM 814 N N . SER A 1 105 ? 8.584 15.547 13.885 1.00 78.00 105 SER A N 1
ATOM 815 C CA . SER A 1 105 ? 9.602 14.790 13.145 1.00 78.00 105 SER A CA 1
ATOM 816 C C . SER A 1 105 ? 9.110 13.441 12.615 1.00 78.00 105 SER A C 1
ATOM 818 O O . SER A 1 105 ? 9.702 12.921 11.677 1.00 78.00 105 SER A O 1
ATOM 820 N N . PHE A 1 106 ? 8.043 12.872 13.187 1.00 84.06 106 PHE A N 1
ATOM 821 C CA . PHE A 1 106 ? 7.444 11.630 12.684 1.00 84.06 106 PHE A CA 1
ATOM 822 C C . PHE A 1 106 ? 6.530 11.910 11.504 1.00 84.06 106 PHE A C 1
ATOM 824 O O . PHE A 1 106 ? 5.791 12.891 11.529 1.00 84.06 106 PHE A O 1
ATOM 831 N N . ILE A 1 107 ? 6.537 11.046 10.496 1.00 86.62 107 ILE A N 1
ATOM 832 C CA . ILE A 1 107 ? 5.662 11.196 9.333 1.00 86.62 107 ILE A CA 1
ATOM 833 C C . ILE A 1 107 ? 4.194 11.046 9.741 1.00 86.62 107 ILE A C 1
ATOM 835 O O . ILE A 1 107 ? 3.831 10.186 10.541 1.00 86.62 107 ILE A O 1
ATOM 839 N N . GLU A 1 108 ? 3.347 11.910 9.188 1.00 90.75 108 GLU A N 1
ATOM 840 C CA . GLU A 1 108 ? 1.905 11.819 9.374 1.00 90.75 108 GLU A CA 1
ATOM 841 C C . GLU A 1 108 ? 1.332 10.645 8.579 1.00 90.75 108 GLU A C 1
ATOM 843 O O . GLU A 1 108 ? 1.551 10.519 7.373 1.00 90.75 108 GLU A O 1
ATOM 848 N N . VAL A 1 109 ? 0.548 9.812 9.253 1.00 94.19 109 VAL A N 1
ATOM 849 C CA . VAL A 1 109 ? -0.274 8.780 8.629 1.00 94.19 109 VAL A CA 1
ATOM 850 C C . VAL A 1 109 ? -1.620 9.394 8.278 1.00 94.19 109 VAL A C 1
ATOM 852 O O . VAL A 1 109 ? -2.415 9.712 9.158 1.00 94.19 109 VAL A O 1
ATOM 855 N N . GLN A 1 110 ? -1.891 9.523 6.984 1.00 93.38 110 GLN A N 1
ATOM 856 C CA . GLN A 1 110 ? -3.140 10.090 6.480 1.00 93.38 110 GLN A CA 1
ATOM 857 C C . GLN A 1 110 ? -4.243 9.027 6.453 1.00 93.38 110 GLN A C 1
ATOM 859 O O . GLN A 1 110 ? -5.397 9.292 6.796 1.00 93.38 110 GLN A O 1
ATOM 864 N N . LYS A 1 111 ? -3.898 7.801 6.037 1.00 94.81 111 LYS A N 1
ATOM 865 C CA . LYS A 1 111 ? -4.845 6.686 5.954 1.00 94.81 111 LYS A CA 1
ATOM 866 C C . LYS A 1 111 ? -4.130 5.339 5.940 1.00 94.81 111 LYS A C 1
ATOM 868 O O . LYS A 1 111 ? -3.079 5.199 5.332 1.00 94.81 111 LYS A O 1
ATOM 873 N N . ILE A 1 112 ? -4.747 4.327 6.543 1.00 97.38 112 ILE A N 1
ATOM 874 C CA . ILE A 1 112 ? -4.350 2.922 6.389 1.00 97.38 112 ILE A CA 1
ATOM 875 C C . ILE A 1 112 ? -5.571 2.148 5.902 1.00 97.38 112 ILE A C 1
ATOM 877 O O . ILE A 1 112 ? -6.668 2.329 6.438 1.00 97.38 112 ILE A O 1
ATOM 881 N N . ARG A 1 113 ? -5.395 1.322 4.868 1.00 97.94 113 ARG A N 1
ATOM 882 C CA . ARG A 1 113 ? -6.444 0.478 4.287 1.00 97.94 113 ARG A CA 1
ATOM 883 C C . ARG A 1 113 ? -6.004 -0.973 4.208 1.00 97.94 113 ARG A C 1
ATOM 885 O O . ARG A 1 113 ? -4.888 -1.255 3.788 1.00 97.94 113 ARG A O 1
ATOM 892 N N . CYS A 1 114 ? -6.913 -1.881 4.540 1.00 98.44 114 CYS A N 1
ATOM 893 C CA . CYS A 1 114 ? -6.829 -3.276 4.139 1.00 98.44 114 CYS A CA 1
ATOM 894 C C . CYS A 1 114 ? -7.577 -3.433 2.815 1.00 98.44 114 CYS A C 1
ATOM 896 O O . CYS A 1 114 ? -8.787 -3.194 2.752 1.00 98.44 114 CYS A O 1
ATOM 898 N N . VAL A 1 115 ? -6.851 -3.778 1.757 1.00 98.00 115 VAL A N 1
ATOM 899 C CA . VAL A 1 115 ? -7.395 -3.874 0.400 1.00 98.00 115 VAL A CA 1
ATOM 900 C C . VAL A 1 115 ? -7.286 -5.292 -0.140 1.00 98.00 115 VAL A C 1
ATOM 902 O O . VAL A 1 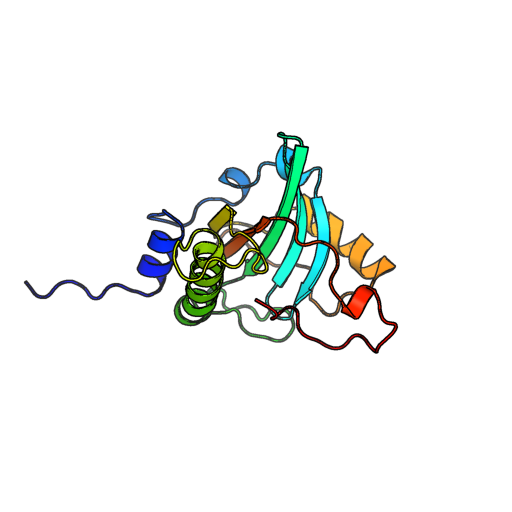115 ? -6.442 -6.058 0.316 1.00 98.00 115 VAL A O 1
ATOM 905 N N . GLN A 1 116 ? -8.142 -5.629 -1.098 1.00 97.88 116 GLN A N 1
ATOM 906 C CA . GLN A 1 116 ? -8.151 -6.906 -1.805 1.00 97.88 116 GLN A CA 1
ATOM 907 C C . GLN A 1 116 ? -8.153 -6.671 -3.323 1.00 97.88 116 GLN A C 1
ATOM 909 O O . GLN A 1 116 ? -8.709 -5.663 -3.772 1.00 97.88 116 GLN A O 1
ATOM 914 N N . GLY A 1 117 ? -7.532 -7.571 -4.089 1.00 96.81 117 GLY A N 1
ATOM 915 C CA . GLY A 1 117 ? -7.553 -7.563 -5.558 1.00 96.81 117 GLY A CA 1
ATOM 916 C C . GLY A 1 117 ? -6.195 -7.866 -6.198 1.00 96.81 117 GLY A C 1
ATOM 917 O O . GLY A 1 117 ? -5.194 -8.088 -5.516 1.00 96.81 117 GLY A O 1
ATOM 918 N N . THR A 1 118 ? -6.122 -7.825 -7.527 1.00 96.44 118 THR A N 1
ATOM 919 C CA . THR A 1 118 ? -4.822 -7.823 -8.217 1.00 96.44 118 THR A CA 1
ATOM 920 C C . THR A 1 118 ? -4.045 -6.535 -7.950 1.00 96.44 118 THR A C 1
ATOM 922 O O . THR A 1 118 ? -4.623 -5.482 -7.658 1.00 96.44 118 THR A O 1
ATOM 925 N N . TYR A 1 119 ? -2.722 -6.589 -8.111 1.00 96.50 119 TYR A N 1
ATOM 926 C CA . TYR A 1 119 ? -1.908 -5.378 -8.100 1.00 96.50 119 TYR A CA 1
ATOM 927 C C . TYR A 1 119 ? -2.316 -4.464 -9.271 1.00 96.50 119 TYR A C 1
ATOM 929 O O . TYR A 1 119 ? -2.502 -4.963 -10.385 1.00 96.50 119 TYR A O 1
ATOM 937 N N . PRO A 1 120 ? -2.501 -3.145 -9.072 1.00 95.62 120 PRO A N 1
ATOM 938 C CA . PRO A 1 120 ? -2.917 -2.270 -10.162 1.00 95.62 120 PRO A CA 1
ATOM 939 C C . PRO A 1 120 ? -1.878 -2.233 -11.281 1.00 95.62 120 PRO A C 1
ATOM 941 O O . PRO A 1 120 ? -0.718 -1.919 -11.021 1.00 95.62 120 PRO A O 1
ATOM 944 N N . GLY A 1 121 ? -2.311 -2.450 -12.528 1.00 95.12 121 GLY A N 1
ATOM 945 C CA . GLY A 1 121 ? -1.429 -2.424 -13.703 1.00 95.12 121 GLY A CA 1
ATOM 946 C C . GLY A 1 121 ? -0.576 -1.157 -13.780 1.00 95.12 121 GLY A C 1
ATOM 947 O O . GLY A 1 121 ? 0.628 -1.239 -13.947 1.00 95.12 121 GLY A O 1
ATOM 948 N N . 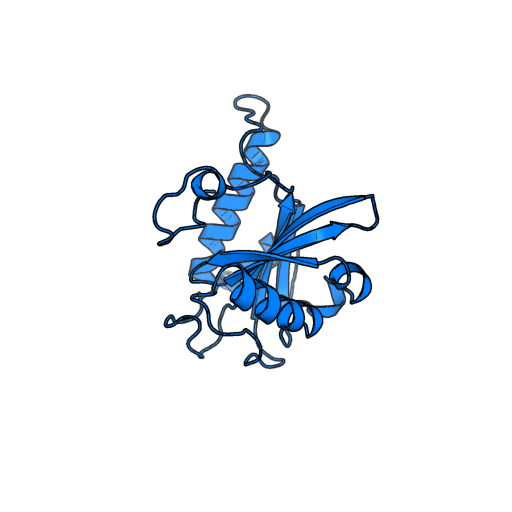LYS A 1 122 ? -1.160 0.009 -13.474 1.00 94.31 122 LYS A N 1
ATOM 949 C CA . LYS A 1 122 ? -0.427 1.287 -13.449 1.00 94.31 122 LYS A CA 1
ATOM 950 C C . LYS A 1 122 ? 0.726 1.338 -12.452 1.00 94.31 122 LYS A C 1
ATOM 952 O O . LYS A 1 122 ? 1.635 2.131 -12.639 1.00 94.31 122 LYS A O 1
ATOM 957 N N . LEU A 1 123 ? 0.656 0.579 -11.359 1.00 96.19 123 LEU A N 1
ATOM 958 C CA . LEU A 1 123 ? 1.748 0.497 -10.392 1.00 96.19 123 LEU A CA 1
ATOM 959 C C . LEU A 1 123 ? 2.787 -0.549 -10.809 1.00 96.19 123 LEU A C 1
ATOM 961 O O . LEU A 1 123 ? 3.966 -0.344 -10.539 1.00 96.19 123 LEU A O 1
ATOM 965 N N . ILE A 1 124 ? 2.360 -1.618 -11.491 1.00 96.44 124 ILE A N 1
ATOM 966 C CA . ILE A 1 124 ? 3.262 -2.589 -12.130 1.00 96.44 124 ILE A CA 1
ATOM 967 C C . ILE A 1 124 ? 4.094 -1.885 -13.210 1.00 96.44 124 ILE A C 1
ATOM 969 O O . ILE A 1 124 ? 5.312 -1.997 -13.196 1.00 96.44 124 ILE A O 1
ATOM 973 N N . ASP A 1 125 ? 3.469 -1.063 -14.059 1.00 95.81 125 ASP A N 1
ATOM 974 C CA . ASP A 1 125 ? 4.143 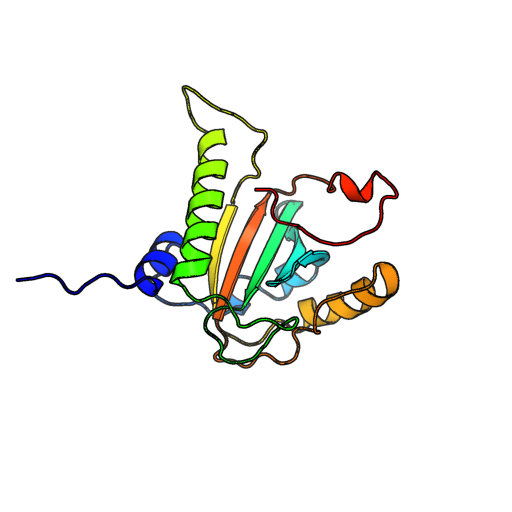-0.300 -15.124 1.00 95.81 125 ASP A CA 1
ATOM 975 C C . ASP A 1 125 ? 5.225 0.667 -14.592 1.00 95.81 125 ASP A C 1
ATOM 977 O O . ASP A 1 125 ? 6.089 1.122 -15.338 1.00 95.81 125 ASP A O 1
ATOM 981 N N . LEU A 1 126 ? 5.177 1.018 -13.300 1.00 96.00 126 LEU A N 1
ATOM 982 C CA . LEU A 1 126 ? 6.174 1.865 -12.633 1.00 96.00 126 LEU A CA 1
ATOM 983 C C . LEU A 1 126 ? 7.335 1.067 -12.029 1.00 96.00 126 LEU A C 1
ATOM 985 O O . LEU A 1 126 ? 8.292 1.677 -11.546 1.00 96.00 126 LEU A O 1
ATOM 989 N N . TRP A 1 127 ? 7.248 -0.262 -12.021 1.00 96.00 127 TRP A N 1
ATOM 990 C CA . TRP A 1 127 ? 8.287 -1.137 -11.499 1.00 96.00 127 TRP A CA 1
ATOM 991 C C . TRP A 1 127 ? 9.480 -1.200 -12.459 1.00 96.00 127 TRP A C 1
ATOM 993 O O . TRP A 1 127 ? 10.591 -0.906 -12.023 1.00 96.00 127 TRP A O 1
ATOM 1003 N N . ASP A 1 128 ? 9.249 -1.443 -13.756 1.00 94.19 128 ASP A N 1
ATOM 1004 C CA . ASP A 1 128 ? 10.332 -1.547 -14.751 1.00 94.19 128 ASP A CA 1
ATOM 1005 C C . ASP A 1 128 ? 11.198 -0.272 -14.819 1.00 94.19 128 ASP A C 1
ATOM 1007 O O . ASP A 1 128 ? 12.416 -0.378 -14.683 1.00 94.19 128 ASP A O 1
ATOM 1011 N N . PRO A 1 129 ? 10.641 0.960 -14.911 1.00 94.38 129 PRO A N 1
ATOM 1012 C CA . PRO A 1 129 ? 11.471 2.165 -14.938 1.00 94.38 129 PRO A CA 1
ATOM 1013 C C . PRO A 1 129 ? 12.282 2.373 -13.653 1.00 94.38 129 PRO A C 1
ATOM 1015 O O . PRO A 1 129 ? 13.344 2.995 -13.678 1.00 94.38 129 PRO A O 1
ATOM 1018 N N . PHE A 1 130 ? 11.782 1.898 -12.508 1.00 93.81 130 PHE A N 1
ATOM 1019 C CA . PHE A 1 130 ? 12.530 1.946 -11.254 1.00 93.81 130 PHE A CA 1
ATOM 1020 C C . PHE A 1 130 ? 13.683 0.940 -11.268 1.00 93.81 130 PHE A C 1
ATOM 1022 O O . PHE A 1 130 ? 14.799 1.310 -10.912 1.00 93.81 130 PHE A O 1
ATOM 1029 N N . ASP A 1 131 ? 13.438 -0.292 -11.712 1.00 94.69 131 ASP A N 1
ATOM 1030 C CA . ASP A 1 131 ? 14.471 -1.323 -11.833 1.00 94.69 131 ASP A CA 1
ATOM 1031 C C . ASP A 1 131 ? 15.579 -0.900 -12.811 1.00 94.69 131 ASP A C 1
ATOM 1033 O O . ASP A 1 131 ? 16.759 -0.933 -12.474 1.00 94.69 131 ASP A O 1
ATOM 1037 N N . GLU A 1 132 ? 15.214 -0.347 -13.969 1.00 93.81 132 GLU A N 1
ATOM 1038 C CA . GLU A 1 132 ? 16.177 0.144 -14.962 1.00 93.81 132 GLU A CA 1
ATOM 1039 C C . GLU A 1 132 ? 17.053 1.301 -14.449 1.00 93.81 132 GLU A C 1
ATOM 1041 O O . GLU A 1 132 ? 18.210 1.437 -14.855 1.00 93.81 132 GLU A O 1
ATOM 1046 N N . THR A 1 133 ? 16.514 2.169 -13.584 1.00 90.19 133 THR A N 1
ATOM 1047 C CA . THR A 1 133 ? 17.206 3.398 -13.149 1.00 90.19 133 THR A CA 1
ATOM 1048 C C . THR A 1 133 ? 17.911 3.276 -11.802 1.00 90.19 133 THR A C 1
ATOM 1050 O O . THR A 1 133 ? 18.947 3.910 -11.591 1.00 90.19 133 THR A O 1
ATOM 1053 N N . ILE A 1 134 ? 17.347 2.506 -10.874 1.00 88.19 134 ILE A N 1
ATOM 1054 C CA . ILE A 1 134 ? 17.810 2.380 -9.487 1.00 88.19 134 ILE A CA 1
ATOM 1055 C C . ILE A 1 134 ? 18.292 0.953 -9.191 1.00 88.19 134 ILE A C 1
ATOM 1057 O O . ILE A 1 134 ? 19.198 0.806 -8.364 1.00 88.19 134 ILE A O 1
ATOM 1061 N N . GLY A 1 135 ? 17.751 -0.049 -9.890 1.00 89.69 135 GLY A N 1
ATOM 1062 C CA . GLY A 1 135 ? 17.868 -1.469 -9.566 1.00 89.69 135 GLY A CA 1
ATOM 1063 C C . GLY A 1 135 ? 16.857 -1.873 -8.494 1.00 89.69 135 GLY A C 1
ATOM 1064 O O . GLY A 1 135 ? 16.755 -1.212 -7.458 1.00 89.69 135 GLY A O 1
ATOM 1065 N N . SER A 1 136 ? 16.119 -2.950 -8.742 1.00 92.25 136 SER A N 1
ATOM 1066 C CA . SER A 1 136 ? 15.217 -3.579 -7.783 1.00 92.25 136 SER A CA 1
ATOM 1067 C C . SER A 1 136 ? 15.798 -4.903 -7.288 1.00 92.25 136 SER A C 1
ATOM 1069 O O . SER A 1 136 ? 16.315 -5.717 -8.051 1.00 92.25 136 SER A O 1
ATOM 1071 N N . GLU A 1 137 ? 15.711 -5.123 -5.981 1.00 93.00 137 GLU A N 1
ATOM 1072 C CA . GLU A 1 137 ? 15.984 -6.407 -5.329 1.00 93.00 137 GLU A CA 1
ATOM 1073 C C . GLU A 1 137 ? 14.702 -7.237 -5.135 1.00 93.00 137 GLU A C 1
ATOM 1075 O O . GLU A 1 137 ? 14.768 -8.388 -4.696 1.00 93.00 137 GLU A O 1
ATOM 1080 N N . ASN A 1 138 ? 13.538 -6.650 -5.425 1.00 94.44 138 ASN A N 1
ATOM 1081 C CA . ASN A 1 138 ? 12.234 -7.272 -5.240 1.00 94.44 138 ASN A CA 1
ATOM 1082 C C . ASN A 1 138 ? 11.775 -8.037 -6.492 1.00 94.44 138 ASN A C 1
ATOM 1084 O O . ASN A 1 138 ? 12.246 -7.812 -7.599 1.00 94.44 138 ASN A O 1
ATOM 1088 N N . ASP A 1 139 ? 10.809 -8.935 -6.321 1.00 94.19 139 ASP A N 1
ATOM 1089 C CA . ASP A 1 139 ? 10.077 -9.533 -7.432 1.00 94.19 139 ASP A CA 1
ATOM 1090 C C . ASP A 1 139 ? 9.063 -8.511 -7.990 1.00 94.19 139 ASP A C 1
ATOM 1092 O O . ASP A 1 139 ? 8.434 -7.765 -7.230 1.00 94.19 139 ASP A O 1
ATOM 1096 N N . CYS A 1 140 ? 8.842 -8.498 -9.308 1.00 95.31 140 CYS A N 1
ATOM 1097 C CA . CYS A 1 140 ? 7.777 -7.690 -9.911 1.00 95.31 140 CYS A CA 1
ATOM 1098 C C . CYS A 1 140 ? 6.398 -8.140 -9.377 1.00 95.31 140 CYS A C 1
ATOM 1100 O O . CYS A 1 140 ? 6.110 -9.336 -9.390 1.00 95.31 140 CYS A O 1
ATOM 1102 N N . PRO A 1 141 ? 5.514 -7.231 -8.915 1.00 95.75 141 PRO A N 1
ATOM 1103 C CA . PRO A 1 141 ? 4.268 -7.599 -8.236 1.00 95.75 141 PRO A CA 1
ATOM 1104 C C . PRO A 1 141 ? 3.134 -8.063 -9.181 1.00 95.75 141 PRO A C 1
ATOM 1106 O O . PRO A 1 141 ? 1.957 -7.982 -8.828 1.00 95.75 141 PRO A O 1
ATOM 1109 N N . ASP A 1 142 ? 3.442 -8.549 -10.384 1.00 96.25 142 ASP A N 1
ATOM 1110 C CA . ASP A 1 142 ? 2.456 -8.986 -11.388 1.00 96.25 142 ASP A CA 1
ATOM 1111 C C . ASP A 1 142 ? 1.831 -10.366 -11.093 1.00 96.25 142 ASP A C 1
ATOM 1113 O O . ASP A 1 142 ? 0.830 -10.772 -11.696 1.00 96.25 142 ASP A O 1
ATOM 1117 N N . MET A 1 143 ? 2.386 -11.091 -10.121 1.00 94.81 143 MET A N 1
ATOM 1118 C CA . MET A 1 143 ? 1.975 -12.454 -9.811 1.00 94.81 143 MET A CA 1
ATOM 1119 C C . MET A 1 143 ? 0.645 -12.538 -9.038 1.00 94.81 143 MET A C 1
ATOM 1121 O O . MET A 1 143 ? -0.031 -13.572 -9.097 1.00 94.81 143 MET A O 1
ATOM 1125 N N . PHE A 1 144 ? 0.254 -11.476 -8.320 1.00 96.44 144 PHE A N 1
ATOM 1126 C CA . PHE A 1 144 ? -0.887 -11.483 -7.397 1.00 96.44 144 PHE A CA 1
ATOM 1127 C C . PHE A 1 144 ? -2.245 -11.639 -8.097 1.00 96.44 144 PHE A C 1
ATOM 1129 O O . PHE A 1 144 ? -2.484 -11.098 -9.178 1.00 96.44 144 PHE A O 1
ATOM 1136 N N . LYS A 1 145 ? -3.163 -12.369 -7.453 1.00 95.69 145 LYS A N 1
ATOM 1137 C CA . LYS A 1 145 ? -4.522 -12.649 -7.947 1.00 95.69 145 LYS A CA 1
ATOM 1138 C C . LYS A 1 145 ? -5.582 -11.882 -7.154 1.00 95.69 145 LYS A C 1
ATOM 1140 O O . LYS A 1 145 ? -5.272 -11.222 -6.169 1.00 95.69 145 LYS A O 1
ATOM 1145 N N . GLU A 1 146 ? -6.831 -11.957 -7.609 1.00 95.94 146 GLU A N 1
ATOM 1146 C CA . GLU A 1 146 ? -7.962 -11.174 -7.083 1.00 95.94 146 GLU A CA 1
ATOM 1147 C C . GLU A 1 146 ? -8.250 -11.387 -5.591 1.00 95.94 146 GLU A C 1
ATOM 1149 O O . GLU A 1 146 ? -8.848 -10.536 -4.939 1.00 95.94 146 GLU A O 1
ATOM 1154 N N . ASP A 1 147 ? -7.842 -12.520 -5.030 1.00 95.94 147 ASP A N 1
ATOM 1155 C CA . ASP A 1 147 ? -8.034 -12.846 -3.623 1.00 95.94 147 ASP A CA 1
ATOM 1156 C C . ASP A 1 147 ? -6.937 -12.284 -2.705 1.00 95.94 147 ASP A C 1
ATOM 1158 O O . ASP A 1 147 ? -7.145 -12.244 -1.489 1.00 95.94 147 ASP A O 1
ATOM 1162 N N . GLN A 1 148 ? -5.821 -11.795 -3.259 1.00 98.06 148 GLN A N 1
ATOM 1163 C CA . GLN A 1 148 ? -4.691 -11.263 -2.499 1.00 98.06 148 GLN A CA 1
ATOM 1164 C C . GLN A 1 148 ? -5.098 -10.058 -1.643 1.00 98.06 148 GLN A C 1
ATOM 1166 O O . GLN A 1 148 ? -5.748 -9.123 -2.114 1.00 98.06 148 GLN A O 1
ATOM 1171 N N . LEU A 1 149 ? -4.651 -10.057 -0.385 1.00 98.38 149 LEU A N 1
ATOM 1172 C CA . LEU A 1 149 ? -4.848 -8.962 0.561 1.00 98.38 149 LEU A CA 1
ATOM 1173 C C . LEU A 1 149 ? -3.598 -8.089 0.676 1.00 98.38 149 LEU A C 1
ATOM 1175 O O . LEU A 1 149 ? -2.473 -8.581 0.633 1.00 98.38 149 LEU A O 1
ATOM 1179 N N . TYR A 1 150 ? -3.785 -6.794 0.903 1.00 98.44 150 TYR A N 1
ATOM 1180 C CA . TYR A 1 150 ? -2.688 -5.868 1.170 1.00 98.44 150 TYR A CA 1
ATOM 1181 C C . TYR A 1 150 ? -3.041 -4.922 2.306 1.00 98.44 150 TYR A C 1
ATOM 1183 O O . TYR A 1 150 ? -4.207 -4.587 2.525 1.00 98.44 150 TYR A O 1
ATOM 1191 N N . ILE A 1 151 ? -2.008 -4.433 2.983 1.00 98.31 151 ILE A N 1
ATOM 1192 C CA . ILE A 1 151 ? -2.089 -3.213 3.779 1.00 98.31 151 ILE A CA 1
ATOM 1193 C C . ILE A 1 151 ? -1.476 -2.080 2.966 1.00 98.31 151 ILE A C 1
ATOM 1195 O O . ILE A 1 151 ? -0.318 -2.159 2.557 1.00 98.31 151 ILE A O 1
ATOM 1199 N N . VAL A 1 152 ? -2.265 -1.030 2.740 1.00 97.81 152 VAL A N 1
ATOM 1200 C CA . VAL A 1 152 ? -1.827 0.197 2.077 1.00 97.81 152 VAL A CA 1
ATOM 1201 C C . VAL A 1 152 ? -1.810 1.330 3.088 1.00 97.81 152 VAL A C 1
ATOM 1203 O O . VAL A 1 152 ? -2.861 1.760 3.569 1.00 97.81 152 VAL A O 1
ATOM 1206 N N . SER A 1 153 ? -0.613 1.818 3.393 1.00 96.88 153 SER A N 1
ATOM 1207 C CA . SER A 1 153 ? -0.400 2.979 4.256 1.00 96.88 153 SER A CA 1
ATOM 1208 C C . SER A 1 153 ? -0.144 4.208 3.391 1.00 96.88 153 SER A C 1
ATOM 1210 O O . SER A 1 153 ? 0.879 4.282 2.713 1.00 96.88 153 SER A O 1
ATOM 1212 N N . GLN A 1 154 ? -1.071 5.164 3.425 1.00 95.38 154 GLN A N 1
ATOM 1213 C CA . GLN A 1 154 ? -0.929 6.489 2.835 1.00 95.38 154 GLN A CA 1
ATOM 1214 C C . GLN A 1 154 ? -0.417 7.467 3.893 1.00 95.38 154 GLN A C 1
ATOM 1216 O O . GLN A 1 154 ? -1.037 7.663 4.942 1.00 95.38 154 GLN A O 1
ATOM 1221 N N . MET A 1 155 ? 0.728 8.071 3.612 1.00 94.75 155 MET A N 1
ATOM 1222 C CA . MET A 1 155 ? 1.488 8.898 4.544 1.00 94.75 155 MET A CA 1
ATOM 1223 C C . MET A 1 155 ? 1.868 10.224 3.887 1.00 94.75 155 MET A C 1
ATOM 1225 O O . MET A 1 155 ? 1.960 10.304 2.662 1.00 94.75 155 MET A O 1
ATOM 1229 N N . ALA A 1 156 ? 2.110 11.263 4.682 1.00 92.25 156 ALA A N 1
ATOM 1230 C CA . ALA A 1 156 ? 2.647 12.519 4.170 1.00 92.25 156 ALA A CA 1
ATOM 1231 C C . ALA A 1 156 ? 4.051 12.316 3.576 1.00 92.25 156 ALA A C 1
ATOM 1233 O O . ALA A 1 156 ? 4.839 11.501 4.062 1.00 92.25 156 ALA A O 1
ATOM 1234 N N . TYR A 1 157 ? 4.388 13.074 2.534 1.00 90.50 157 TYR A N 1
ATOM 1235 C CA . TYR A 1 157 ? 5.729 13.028 1.965 1.00 90.50 157 TYR A CA 1
ATOM 1236 C C . TYR A 1 157 ? 6.760 13.683 2.898 1.00 90.50 157 TYR A C 1
ATOM 1238 O O . TYR A 1 157 ? 6.715 14.883 3.159 1.00 90.50 157 TYR A O 1
ATOM 1246 N N . GLY A 1 158 ? 7.703 12.876 3.390 1.00 84.75 158 GLY A N 1
ATOM 1247 C CA . GLY A 1 158 ? 8.755 13.288 4.327 1.00 84.75 158 GLY A CA 1
ATOM 1248 C C . GLY A 1 158 ? 10.025 13.859 3.697 1.00 84.75 158 GLY A C 1
ATOM 1249 O O . GLY A 1 158 ? 10.959 14.188 4.424 1.00 84.75 158 GLY A O 1
ATOM 1250 N N . GLY A 1 159 ? 10.086 13.956 2.367 1.00 83.19 159 GLY A N 1
ATOM 1251 C CA . GLY A 1 159 ? 11.321 14.244 1.639 1.00 83.19 159 GLY A CA 1
ATOM 1252 C C . GLY A 1 159 ? 12.072 12.975 1.228 1.00 83.19 159 GLY A C 1
ATOM 1253 O O . GLY A 1 159 ? 11.507 11.883 1.194 1.00 83.19 159 GLY A O 1
ATOM 1254 N N . LYS A 1 160 ? 13.350 13.140 0.876 1.00 75.12 160 LYS A N 1
ATOM 1255 C CA . LYS A 1 160 ? 14.235 12.034 0.490 1.00 75.12 160 LYS A CA 1
ATOM 1256 C C . LYS A 1 160 ? 14.883 11.403 1.719 1.00 75.12 160 LYS A C 1
ATOM 1258 O O . LYS A 1 160 ? 15.180 12.103 2.687 1.00 75.12 160 LYS A O 1
ATOM 1263 N N . ASP A 1 161 ? 15.133 10.101 1.661 1.00 75.31 161 ASP A N 1
ATOM 1264 C CA . ASP A 1 161 ? 15.859 9.397 2.711 1.00 75.31 161 ASP A CA 1
ATOM 1265 C C . ASP A 1 161 ? 17.319 9.884 2.803 1.00 75.31 161 ASP A C 1
ATOM 1267 O O . ASP A 1 161 ? 17.889 10.439 1.857 1.00 75.31 161 ASP A O 1
ATOM 1271 N N . LEU A 1 162 ? 17.933 9.701 3.971 1.00 58.75 162 LEU A N 1
ATOM 1272 C CA . LEU A 1 162 ? 19.287 10.189 4.233 1.00 58.75 162 LEU A CA 1
ATOM 1273 C C . LEU A 1 162 ? 20.345 9.471 3.380 1.00 58.75 162 LEU A C 1
ATOM 1275 O O . LEU A 1 162 ? 21.335 10.088 3.000 1.00 58.75 162 LEU A O 1
ATOM 1279 N N . GLU A 1 163 ? 20.132 8.197 3.062 1.00 59.03 163 GLU A N 1
ATOM 1280 C CA . GLU A 1 163 ? 21.084 7.354 2.330 1.00 59.03 163 GLU A CA 1
ATOM 1281 C C . GLU A 1 163 ? 21.123 7.725 0.843 1.00 59.03 163 GLU A C 1
ATOM 1283 O O . GLU A 1 163 ? 22.177 7.681 0.226 1.00 59.03 163 GLU A O 1
ATOM 1288 N N . SER A 1 164 ? 20.036 8.250 0.278 1.00 58.88 164 SER A N 1
ATOM 1289 C CA . SER A 1 164 ? 20.044 8.845 -1.063 1.00 58.88 164 SER A CA 1
ATOM 1290 C C . SER A 1 164 ? 20.932 10.093 -1.185 1.00 58.88 164 SER A C 1
ATOM 1292 O O . SER A 1 164 ? 21.267 10.492 -2.300 1.00 58.88 164 SER A O 1
ATOM 1294 N N . ASN A 1 165 ? 21.324 10.708 -0.059 1.00 50.88 165 ASN A N 1
ATOM 1295 C CA . ASN A 1 165 ? 22.214 11.872 -0.016 1.00 50.88 165 ASN A CA 1
ATOM 1296 C C . ASN A 1 165 ? 23.678 11.511 0.285 1.00 50.88 165 ASN A C 1
ATOM 1298 O O . ASN A 1 165 ? 24.529 12.400 0.288 1.00 50.88 165 ASN A O 1
ATOM 1302 N N . VAL A 1 166 ? 23.989 10.238 0.545 1.00 44.50 166 VAL A N 1
ATOM 1303 C CA . VAL A 1 166 ? 25.347 9.779 0.853 1.00 44.50 166 VAL A CA 1
ATOM 1304 C C . VAL A 1 166 ? 25.646 8.565 -0.025 1.00 44.50 166 VAL A C 1
ATOM 1306 O O . VAL A 1 166 ? 24.941 7.572 0.062 1.00 44.50 166 VAL A O 1
ATOM 1309 N N . GLU A 1 167 ? 26.678 8.613 -0.874 1.00 39.22 167 GLU A N 1
ATOM 1310 C CA . GLU A 1 167 ? 27.142 7.453 -1.660 1.00 39.22 167 GLU A CA 1
ATOM 1311 C C . GLU A 1 167 ? 27.678 6.339 -0.735 1.00 39.22 167 GLU A C 1
ATOM 1313 O O . GLU A 1 167 ? 28.882 6.147 -0.581 1.00 39.22 167 GLU A O 1
ATOM 1318 N N . ILE A 1 168 ? 26.788 5.611 -0.064 1.00 38.31 168 ILE A N 1
ATOM 1319 C CA . ILE A 1 168 ? 27.114 4.448 0.758 1.00 38.31 168 ILE A CA 1
ATOM 1320 C C . ILE A 1 168 ? 26.288 3.274 0.242 1.00 38.31 168 ILE A C 1
ATOM 1322 O O . ILE A 1 168 ? 25.078 3.380 0.066 1.00 38.31 168 ILE A O 1
ATOM 1326 N N . ASN A 1 169 ? 26.998 2.172 -0.022 1.00 35.56 169 ASN A N 1
ATOM 1327 C CA . ASN A 1 169 ? 26.504 0.868 -0.461 1.00 35.56 169 ASN A CA 1
ATOM 1328 C C . ASN A 1 169 ? 25.071 0.578 -0.001 1.00 35.56 169 ASN A C 1
ATOM 1330 O O . ASN A 1 169 ? 24.818 0.354 1.184 1.00 35.56 169 ASN A O 1
ATOM 1334 N N . ARG A 1 170 ? 24.158 0.554 -0.976 1.00 43.25 170 ARG A N 1
ATOM 1335 C CA . ARG A 1 170 ? 22.747 0.223 -0.802 1.00 43.25 170 ARG A CA 1
ATOM 1336 C C . ARG A 1 170 ? 22.624 -1.250 -0.445 1.00 43.25 170 ARG A C 1
ATOM 1338 O O . ARG A 1 170 ? 22.683 -2.115 -1.307 1.00 43.25 170 ARG A O 1
ATOM 1345 N N . SER A 1 171 ? 22.484 -1.521 0.843 1.00 36.09 171 SER A N 1
ATOM 1346 C CA . SER A 1 171 ? 21.923 -2.772 1.314 1.00 36.09 171 SER A CA 1
ATOM 1347 C C . SER A 1 171 ? 21.098 -2.482 2.564 1.00 36.09 171 SER A C 1
ATOM 1349 O O . SER A 1 171 ? 21.624 -2.332 3.663 1.00 36.09 171 SER A O 1
ATOM 1351 N N . THR A 1 172 ? 19.782 -2.499 2.353 1.00 36.91 172 THR A N 1
ATOM 1352 C CA . THR A 1 172 ? 18.727 -2.729 3.346 1.00 36.91 172 THR A CA 1
ATOM 1353 C C . THR A 1 172 ? 18.275 -1.561 4.260 1.00 36.91 172 THR A C 1
ATOM 1355 O O . THR A 1 172 ? 19.068 -0.865 4.883 1.00 36.91 172 THR A O 1
ATOM 1358 N N . TYR A 1 173 ? 16.941 -1.508 4.437 1.00 38.47 173 TYR A N 1
ATOM 1359 C CA . TYR A 1 173 ? 16.143 -0.990 5.572 1.00 38.47 173 TYR A CA 1
ATOM 1360 C C . TYR A 1 173 ? 15.408 0.361 5.424 1.00 38.47 173 TYR A C 1
ATOM 1362 O O . TYR A 1 173 ? 15.626 1.299 6.191 1.00 38.47 173 TYR A O 1
ATOM 1370 N N . LEU A 1 174 ? 14.322 0.379 4.637 1.00 36.12 174 LEU A N 1
ATOM 1371 C CA . LEU A 1 174 ? 13.146 1.214 4.950 1.00 36.12 174 LEU A CA 1
ATOM 1372 C C . LEU A 1 174 ? 12.361 0.615 6.139 1.00 36.12 174 LEU A C 1
ATOM 1374 O O . LEU A 1 174 ? 11.256 0.082 6.008 1.00 36.12 174 LEU A O 1
ATOM 1378 N N . GLN A 1 175 ? 12.976 0.687 7.322 1.00 34.12 175 GLN A N 1
ATOM 1379 C CA . GLN A 1 175 ? 12.363 0.420 8.632 1.00 34.12 175 GLN A CA 1
ATOM 1380 C C . GLN A 1 175 ? 12.550 1.585 9.617 1.00 34.12 175 GLN A C 1
ATOM 1382 O O . GLN A 1 175 ? 12.422 1.409 10.826 1.00 34.12 175 GLN A O 1
ATOM 1387 N N . LYS A 1 176 ? 12.822 2.794 9.124 1.00 35.38 176 LYS A N 1
ATOM 1388 C CA . LYS A 1 176 ? 12.797 3.989 9.970 1.00 35.38 176 LYS A CA 1
ATOM 1389 C C . LYS A 1 176 ? 11.377 4.543 9.980 1.00 35.38 176 LYS A C 1
ATOM 1391 O O . LYS A 1 176 ? 11.006 5.344 9.126 1.00 35.38 176 LYS A O 1
ATOM 1396 N N . VAL A 1 177 ? 10.581 4.012 10.907 1.00 36.44 177 VAL A N 1
ATOM 1397 C CA . VAL A 1 177 ? 9.487 4.779 11.514 1.00 36.44 177 VAL A CA 1
ATOM 1398 C C . VAL A 1 177 ? 10.098 5.828 12.434 1.00 36.44 177 VAL A C 1
ATOM 1400 O O . VAL A 1 177 ? 11.127 5.503 13.072 1.00 36.44 177 VAL A O 1
#

Sequence (177 aa):
HLGVPVTAREIVLRKCGQTEPIQFSQCFTDSILQNCQKIGEGLYGEVFLVKNPDGDTSVLKIIPVEGDQTVNGKRQKKFEEVLSEIVITTELSNLRHNKRNGISSFIEVQKIRCVQGTYPGKLIDLWDPFDETIGSENDCPDMFKEDQLYIVSQMAYGGKDLESNVEINRSTYLQKV

Secondary structure (DSSP, 8-state):
-PPPPPPHHHHHHHHTT-SS-EEHHHHS-HHHHTTEEEEEEETTEEEEEEE-TTS-EEEEEEEEES-SSEETTEEPBPHHHHHHHHHHHHHHHHGGG-TTT--TTSPPEEEEEEEESSPPHHHHTTHHHHHHHH---SPPGGG--TT-EEEEEEEE-----SGGGS-----------

pLDDT: mean 86.92, std 16.44, range [34.12, 98.44]

Foldseek 3Di:
DPDDDDDLVCVLQVLQVHRDAAAPCVVAPPVQLVQKAFDDAAQFFTKIWTQDPVRFIKIKTKGWADDQDAWLNHGGHYSVRVSVVSVVLQVQLCLCVDPPRHDPLRWHFPGKGKHFAQDDPSVLVNPVVCCVPPNDSTDRRRPDGRGIIIIITIIGDNDDDPVVVPPDDDDDDPPDD